Protein AF-A0A969EYB5-F1 (afdb_monomer)

Secondary structure (DSSP, 8-state):
--HHHHHHHHHHHHHHHHHHHHHHHHH-SSS---HHHHHHHHTT-S-HHHHHIIIIIIHHHHHHHHHHHHHHHHHHHHHHHHHT-TT--GGGGTTTTS--

Radius of gyration: 18.91 Å; Cα contacts (8 Å, |Δi|>4): 54; chains: 1; bounding box: 41×31×49 Å

Sequence (100 aa):
MPPRLRLLAIGVGVSVALLLTIVLSLSQGAVQLSLSDLWQALNHQGESMPQTIVWDLRIPRIVIGLLVGSALGMSGAMLQGMLRNSLADASILGISSGAG

Nearest PDB structures (foldseek):
  9g8o-assembly1_I  TM=3.057E-01  e=5.123E+00  Homo sapiens

Foldseek 3Di:
DPPVVVVVVVVVVVVVVLVVVLVVLLCDDPDHDDPVLSVQLVVVHDDPVSVCCNPVPRVVVSVVVVVVVVVQVVQLVV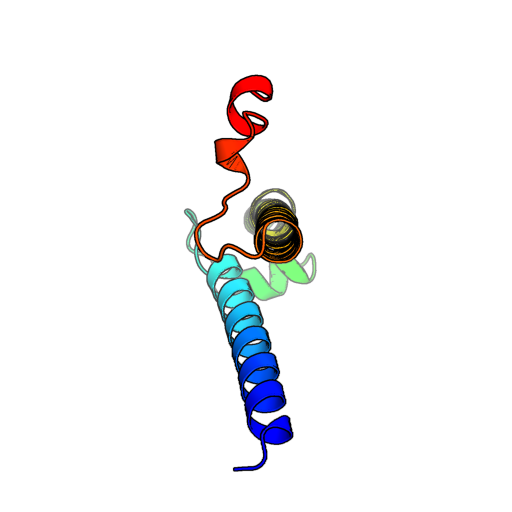QCVVVVHNPDHPVVVCPVVVVD

Solvent-accessible surface area (backbone atoms only — not comparable to full-atom values): 5797 Å² total; per-residue (Å²): 131,63,74,70,58,54,56,50,50,50,52,52,49,52,54,53,51,52,53,52,50,52,54,49,55,70,58,57,57,98,62,88,60,53,74,68,51,51,54,27,23,73,70,76,37,83,62,68,66,60,24,48,47,45,63,72,49,45,48,54,50,52,51,49,51,52,52,52,52,51,52,52,53,50,49,31,54,51,45,18,62,75,68,71,31,90,84,47,53,64,64,80,75,42,59,62,70,74,72,112

Mean predicted aligned error: 6.68 Å

pLDDT: mean 86.92, std 7.11, range [63.34, 96.88]

Structure (mmCIF, N/CA/C/O backbone):
data_AF-A0A969EYB5-F1
#
_entry.id   AF-A0A969EYB5-F1
#
loop_
_atom_site.group_PDB
_atom_site.id
_atom_site.type_symbol
_atom_site.label_atom_id
_atom_site.label_alt_id
_atom_site.label_comp_id
_atom_site.label_asym_id
_atom_site.label_entity_id
_atom_site.label_seq_id
_atom_site.pdbx_PDB_ins_code
_atom_site.Cartn_x
_atom_site.Cartn_y
_atom_site.Cartn_z
_atom_site.occupancy
_atom_site.B_iso_or_equiv
_atom_site.auth_seq_id
_atom_site.auth_comp_id
_atom_site.auth_asym_id
_atom_site.auth_atom_id
_atom_site.pdbx_PDB_model_num
ATOM 1 N N . MET A 1 1 ? -3.432 -16.898 -25.806 1.00 63.34 1 MET A N 1
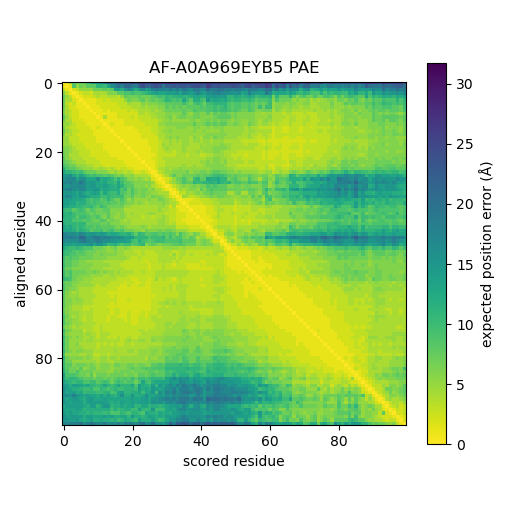ATOM 2 C CA . MET A 1 1 ? -4.224 -15.790 -25.221 1.00 63.34 1 MET A CA 1
ATOM 3 C C . MET A 1 1 ? -3.824 -14.491 -25.899 1.00 63.34 1 MET A C 1
ATOM 5 O O . MET A 1 1 ? -2.625 -14.247 -25.991 1.00 63.34 1 MET A O 1
ATOM 9 N N . PRO A 1 2 ? -4.775 -13.684 -26.396 1.00 79.88 2 PRO A N 1
ATOM 10 C CA . PRO A 1 2 ? -4.456 -12.409 -27.030 1.00 79.88 2 PRO A CA 1
ATOM 11 C C . PRO A 1 2 ? -3.737 -11.478 -26.030 1.00 79.88 2 PRO A C 1
ATOM 13 O O . PRO A 1 2 ? -4.085 -11.487 -24.846 1.00 79.88 2 PRO A O 1
ATOM 16 N N . PRO A 1 3 ? -2.756 -10.665 -26.467 1.00 80.69 3 PRO A N 1
ATOM 17 C CA . PRO A 1 3 ? -1.916 -9.841 -25.582 1.00 80.69 3 PRO A CA 1
ATOM 18 C C . PRO A 1 3 ? -2.725 -8.874 -24.699 1.00 80.69 3 PRO A C 1
ATOM 20 O O . PRO A 1 3 ? -2.342 -8.587 -23.569 1.00 80.69 3 PRO A O 1
ATOM 23 N N . ARG A 1 4 ? -3.902 -8.458 -25.175 1.00 87.31 4 ARG A N 1
ATOM 24 C CA . ARG A 1 4 ? -4.856 -7.594 -24.462 1.00 87.31 4 ARG A CA 1
ATOM 25 C C . ARG A 1 4 ? -5.420 -8.257 -23.199 1.00 87.31 4 ARG A C 1
ATOM 27 O O . ARG A 1 4 ? -5.568 -7.606 -22.174 1.00 87.31 4 ARG A O 1
ATOM 34 N N . LEU A 1 5 ? -5.675 -9.566 -23.256 1.00 87.69 5 LEU A N 1
ATOM 35 C CA . LEU A 1 5 ? -6.236 -10.326 -22.135 1.00 87.69 5 LEU A CA 1
ATOM 36 C C . LEU A 1 5 ? -5.210 -10.520 -21.011 1.00 87.69 5 LEU A C 1
ATOM 38 O O . LEU A 1 5 ? -5.576 -10.514 -19.842 1.00 87.69 5 LEU A O 1
ATOM 42 N N . ARG A 1 6 ? -3.920 -10.640 -21.356 1.00 90.19 6 ARG A N 1
ATOM 43 C CA . ARG A 1 6 ? -2.833 -10.744 -20.370 1.00 90.19 6 ARG A CA 1
ATOM 44 C C . ARG A 1 6 ? -2.670 -9.458 -19.564 1.00 90.19 6 ARG A C 1
ATOM 46 O O . ARG A 1 6 ? -2.579 -9.528 -18.346 1.00 90.19 6 ARG A O 1
ATOM 53 N N . LEU A 1 7 ? -2.679 -8.301 -20.227 1.00 90.62 7 LEU A N 1
ATOM 54 C CA . LEU A 1 7 ? -2.583 -7.003 -19.550 1.00 90.62 7 LEU A CA 1
ATOM 55 C C . LEU A 1 7 ? -3.773 -6.757 -18.617 1.00 90.62 7 LEU A C 1
ATOM 57 O O . LEU A 1 7 ? -3.576 -6.335 -17.481 1.00 90.62 7 LEU A O 1
ATOM 61 N N . LEU A 1 8 ? -4.990 -7.088 -19.062 1.00 92.75 8 LEU A N 1
ATOM 62 C CA . LEU A 1 8 ? -6.185 -6.995 -18.221 1.00 92.75 8 LEU A CA 1
ATOM 63 C C . LEU A 1 8 ? -6.104 -7.925 -17.006 1.00 92.75 8 LEU A C 1
ATOM 65 O O . LEU A 1 8 ? -6.381 -7.489 -15.895 1.00 92.75 8 LEU A O 1
ATOM 69 N N . ALA A 1 9 ? -5.677 -9.176 -17.193 1.00 94.50 9 ALA A N 1
ATOM 70 C CA . ALA A 1 9 ? -5.523 -10.124 -16.092 1.00 94.50 9 ALA A CA 1
ATOM 71 C C . ALA A 1 9 ? -4.493 -9.652 -15.052 1.00 94.50 9 ALA A C 1
ATOM 73 O O . ALA A 1 9 ? -4.744 -9.765 -13.856 1.00 94.50 9 ALA A O 1
ATOM 74 N N . ILE A 1 10 ? -3.365 -9.084 -15.496 1.00 94.81 10 ILE A N 1
ATOM 75 C CA . ILE A 1 10 ? -2.350 -8.517 -14.597 1.00 94.81 10 ILE A CA 1
ATOM 76 C C . ILE A 1 10 ? -2.920 -7.313 -13.843 1.00 94.81 10 ILE A C 1
ATOM 78 O O . ILE A 1 10 ? -2.797 -7.259 -12.624 1.00 94.81 10 ILE A O 1
ATOM 82 N N . GLY A 1 11 ? -3.580 -6.382 -14.540 1.00 93.69 11 GLY A N 1
ATOM 83 C CA . GLY A 1 11 ? -4.187 -5.207 -13.911 1.00 93.69 11 GLY A CA 1
ATOM 84 C C . GLY A 1 11 ? -5.205 -5.590 -12.838 1.00 93.69 11 GLY A C 1
ATOM 85 O O . GLY A 1 11 ? -5.095 -5.145 -11.699 1.00 93.69 11 GLY A O 1
ATOM 86 N N . VAL A 1 12 ? -6.132 -6.493 -13.169 1.00 96.06 12 VAL A N 1
ATOM 87 C CA . VAL A 1 12 ? -7.121 -7.018 -12.214 1.00 96.06 12 VAL A CA 1
ATOM 88 C C . VAL A 1 12 ? -6.435 -7.727 -11.047 1.00 96.06 12 VAL A C 1
ATOM 90 O O . VAL A 1 12 ? -6.788 -7.480 -9.897 1.00 96.06 12 VAL A O 1
ATOM 93 N N . GLY A 1 13 ? -5.433 -8.567 -11.316 1.00 96.88 13 GLY A N 1
ATOM 94 C CA . GLY A 1 13 ? -4.690 -9.280 -10.277 1.00 96.88 13 GLY A CA 1
ATOM 95 C C . GLY A 1 13 ? -4.002 -8.339 -9.288 1.00 96.88 13 GLY A C 1
ATOM 96 O O . GLY A 1 13 ? -4.126 -8.524 -8.079 1.00 96.88 13 GLY A O 1
ATOM 97 N N . VAL A 1 14 ? -3.336 -7.292 -9.785 1.00 94.81 14 VAL A N 1
ATOM 98 C CA . VAL A 1 14 ? -2.679 -6.281 -8.943 1.00 94.81 14 VAL A CA 1
ATOM 99 C C . VAL A 1 14 ? -3.705 -5.479 -8.141 1.00 94.81 14 VAL A C 1
ATOM 101 O O . VAL A 1 14 ? -3.499 -5.264 -6.949 1.00 94.81 14 VAL A O 1
ATOM 104 N N . SER A 1 15 ? -4.832 -5.083 -8.739 1.00 94.50 15 SER A N 1
ATOM 105 C CA . SER A 1 15 ? -5.902 -4.381 -8.016 1.00 94.50 15 SER A CA 1
ATOM 106 C C . SER A 1 15 ? -6.506 -5.230 -6.894 1.00 94.50 15 SER A C 1
ATOM 108 O O . SER A 1 15 ? -6.710 -4.728 -5.790 1.00 94.50 15 SER A O 1
ATOM 110 N N . VAL A 1 16 ? -6.754 -6.520 -7.143 1.00 96.62 16 VAL A N 1
ATOM 111 C CA . VAL A 1 16 ? -7.254 -7.452 -6.119 1.00 96.62 16 VAL A CA 1
ATOM 112 C C . VAL A 1 16 ? -6.228 -7.629 -5.001 1.00 96.62 16 VAL A C 1
ATOM 114 O O . VAL A 1 16 ? -6.589 -7.550 -3.828 1.00 96.62 16 VAL A O 1
ATOM 117 N N . ALA A 1 17 ? -4.950 -7.813 -5.343 1.00 95.25 17 ALA A N 1
ATOM 118 C CA . ALA A 1 17 ? -3.880 -7.920 -4.357 1.00 95.25 17 ALA A CA 1
ATOM 119 C C . ALA A 1 17 ? -3.787 -6.659 -3.482 1.00 95.25 17 ALA A C 1
ATOM 121 O O . ALA A 1 17 ? -3.724 -6.774 -2.262 1.00 95.25 17 ALA A O 1
ATOM 122 N N . LEU A 1 18 ? -3.870 -5.468 -4.083 1.00 94.25 18 LEU A N 1
ATOM 123 C CA . LEU A 1 18 ? -3.844 -4.192 -3.366 1.00 94.25 18 LEU A CA 1
ATOM 124 C C . LEU A 1 18 ? -5.005 -4.071 -2.366 1.00 94.25 18 LEU A C 1
ATOM 126 O O . LEU A 1 18 ? -4.786 -3.707 -1.211 1.00 94.25 18 LEU A O 1
ATOM 130 N N . LEU A 1 19 ? -6.227 -4.423 -2.779 1.00 93.94 19 LEU A N 1
ATOM 131 C CA . LEU A 1 19 ? -7.396 -4.420 -1.893 1.00 93.94 19 LEU A CA 1
ATOM 132 C C . LEU A 1 19 ? -7.227 -5.394 -0.721 1.00 93.94 19 LEU A C 1
ATOM 134 O O . LEU A 1 19 ? -7.496 -5.027 0.423 1.00 93.94 19 LEU A O 1
ATOM 138 N N . LEU A 1 20 ? -6.731 -6.607 -0.981 1.00 93.88 20 LEU A N 1
ATOM 139 C CA . LEU A 1 20 ? -6.445 -7.583 0.073 1.00 93.88 20 LEU A CA 1
ATOM 140 C C . LEU A 1 20 ? -5.394 -7.057 1.056 1.00 93.88 20 LEU A C 1
ATOM 142 O O . LEU A 1 20 ? -5.578 -7.181 2.264 1.00 93.88 20 LEU A O 1
ATOM 146 N N . THR A 1 21 ? -4.324 -6.426 0.569 1.00 92.19 21 THR A N 1
ATOM 147 C CA . THR A 1 21 ? -3.297 -5.827 1.430 1.00 92.19 21 THR A CA 1
ATOM 148 C C . THR A 1 21 ? -3.862 -4.708 2.303 1.00 92.19 21 THR A C 1
ATOM 150 O O . THR A 1 21 ? -3.512 -4.642 3.478 1.00 92.19 21 THR A O 1
ATOM 153 N N . ILE A 1 22 ? -4.764 -3.866 1.787 1.00 90.38 22 ILE A N 1
ATOM 154 C CA . ILE A 1 22 ? -5.428 -2.817 2.581 1.00 90.38 22 ILE A CA 1
ATOM 155 C C . ILE A 1 22 ? -6.259 -3.437 3.711 1.00 90.38 22 ILE A C 1
ATOM 157 O O . ILE A 1 22 ? -6.134 -3.021 4.862 1.00 90.38 22 ILE A O 1
ATOM 161 N N . VAL A 1 23 ? -7.062 -4.463 3.411 1.00 88.69 23 VAL A N 1
ATOM 162 C CA . VAL A 1 23 ? -7.876 -5.165 4.422 1.00 88.69 23 VAL A CA 1
ATOM 163 C C . VAL A 1 23 ? -6.988 -5.836 5.472 1.00 88.69 23 VAL A C 1
ATOM 165 O O . VAL A 1 23 ? -7.226 -5.695 6.673 1.00 88.69 23 VAL A O 1
ATOM 168 N N . LEU A 1 24 ? -5.922 -6.514 5.042 1.00 88.31 24 LEU A N 1
ATOM 169 C CA . LEU A 1 24 ? -4.962 -7.135 5.952 1.00 88.31 24 LEU A CA 1
ATOM 170 C C . LEU A 1 24 ? -4.265 -6.089 6.825 1.00 88.31 24 LEU A C 1
ATOM 172 O O . LEU A 1 24 ? -4.179 -6.286 8.033 1.00 88.31 24 LEU A O 1
ATOM 176 N N . SER A 1 25 ? -3.846 -4.960 6.255 1.00 86.69 25 SER A N 1
ATOM 177 C CA . SER A 1 25 ? -3.217 -3.863 6.996 1.00 86.69 25 SER A CA 1
ATOM 178 C C . SER A 1 25 ? -4.173 -3.183 7.978 1.00 86.69 25 SER A C 1
ATOM 180 O O . SER A 1 25 ? -3.719 -2.661 8.993 1.00 86.69 25 SER A O 1
ATOM 182 N N . LEU A 1 26 ? -5.479 -3.174 7.697 1.00 84.12 26 LEU A N 1
ATOM 183 C CA . LEU A 1 26 ? -6.493 -2.724 8.649 1.00 84.12 26 LEU A CA 1
ATOM 184 C C . LEU A 1 26 ? -6.647 -3.714 9.800 1.00 84.12 26 LEU A C 1
ATOM 186 O O . LEU A 1 26 ? -6.759 -3.270 10.937 1.00 84.12 26 LEU A O 1
ATOM 190 N N . SER A 1 27 ? -6.617 -5.024 9.536 1.00 79.25 27 SER A N 1
ATOM 191 C CA . SER A 1 27 ? -6.747 -6.064 10.570 1.00 79.25 27 SER A CA 1
ATOM 192 C C . SER A 1 27 ? -5.497 -6.229 11.444 1.00 79.25 27 SER A C 1
ATOM 194 O O . SER A 1 27 ? -5.608 -6.377 12.661 1.00 79.25 27 SER A O 1
ATOM 196 N N . GLN A 1 28 ? -4.304 -6.153 10.852 1.00 78.62 28 GLN A N 1
ATOM 197 C CA . GLN A 1 28 ? -3.040 -6.379 11.544 1.00 78.62 28 GLN A CA 1
ATOM 198 C C . GLN A 1 28 ? -2.551 -5.088 12.200 1.00 78.62 28 GLN A C 1
ATOM 200 O O . GLN A 1 28 ? -2.325 -4.074 11.544 1.00 78.62 28 GLN A O 1
ATOM 205 N N . GLY A 1 29 ? -2.345 -5.128 13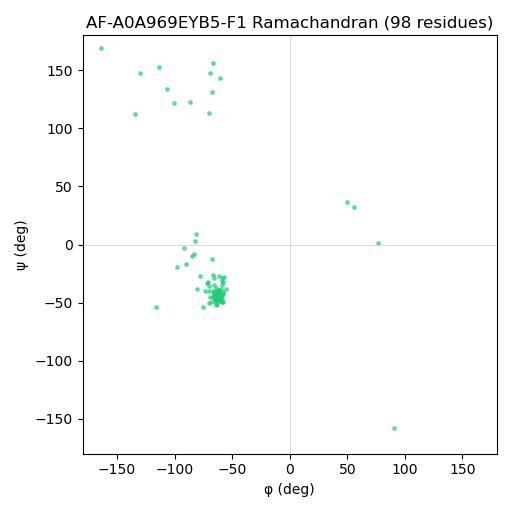.512 1.00 74.06 29 GLY A N 1
ATOM 206 C CA . GLY A 1 29 ? -1.773 -4.020 14.264 1.00 74.06 29 GLY A CA 1
ATOM 207 C C . GLY A 1 29 ? -1.292 -4.468 15.637 1.00 74.06 29 GLY A C 1
ATOM 208 O O . GLY A 1 29 ? -1.586 -5.578 16.070 1.00 74.06 29 GLY A O 1
ATOM 209 N N . ALA A 1 30 ? -0.556 -3.590 16.323 1.00 71.81 30 ALA A N 1
ATOM 210 C CA . ALA A 1 30 ? -0.014 -3.869 17.657 1.00 71.81 30 ALA A CA 1
ATOM 211 C C . ALA A 1 30 ? -1.110 -4.188 18.693 1.00 71.81 30 ALA A C 1
ATOM 213 O O . ALA A 1 30 ? -0.884 -4.957 19.621 1.00 71.81 30 ALA A O 1
ATOM 214 N N . VAL A 1 31 ? -2.305 -3.624 18.500 1.00 76.31 31 VAL A N 1
ATOM 215 C CA . VAL A 1 31 ? -3.509 -3.948 19.269 1.00 76.31 31 VAL A CA 1
ATOM 216 C C . VAL A 1 31 ? -4.370 -4.894 18.437 1.00 76.31 31 VAL A C 1
ATOM 218 O O . VAL A 1 31 ? -4.7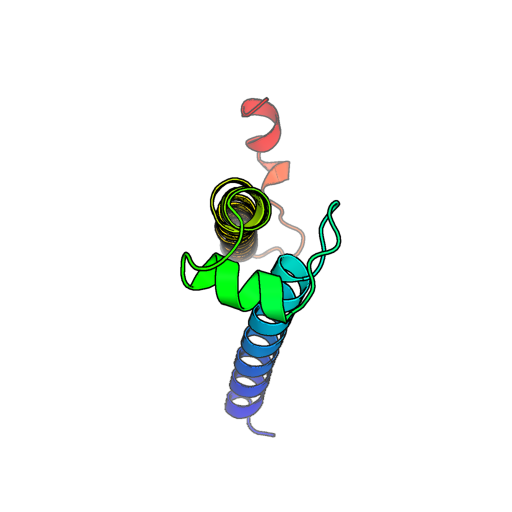64 -4.551 17.317 1.00 76.31 31 VAL A O 1
ATOM 221 N N . GLN A 1 32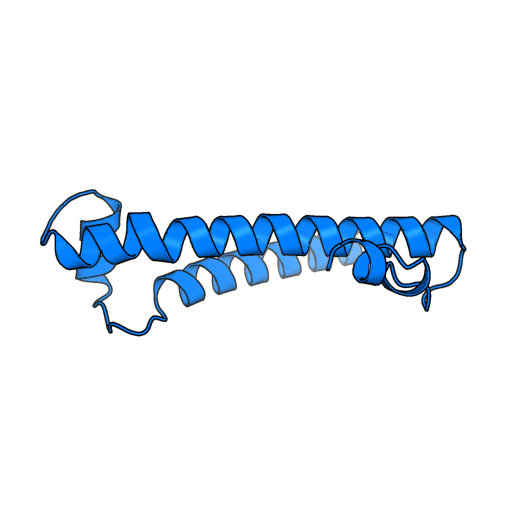 ? -4.661 -6.077 18.977 1.00 75.56 32 GLN A N 1
ATOM 222 C CA . GLN A 1 32 ? -5.614 -7.002 18.369 1.00 75.56 32 GLN A CA 1
ATOM 223 C C . GLN A 1 32 ? -7.017 -6.406 18.512 1.00 75.56 32 GLN A C 1
ATOM 225 O O . GLN A 1 32 ? -7.510 -6.244 19.623 1.00 75.56 32 GLN A O 1
ATOM 230 N N . LEU A 1 33 ? -7.630 -6.041 17.388 1.00 78.81 33 LEU A N 1
ATOM 231 C CA . LEU A 1 33 ? -9.016 -5.583 17.331 1.00 78.81 33 LEU A CA 1
ATOM 232 C C . LEU A 1 33 ? -9.849 -6.699 16.708 1.00 78.81 33 LEU A C 1
ATOM 234 O O . LEU A 1 33 ? -9.449 -7.266 15.687 1.00 78.81 33 LEU A O 1
ATOM 238 N N . SER A 1 34 ? -10.995 -7.020 17.308 1.00 82.81 34 SER A N 1
ATOM 239 C CA . SER A 1 34 ? -11.933 -7.953 16.686 1.00 82.81 34 SER A CA 1
ATOM 240 C C . SER A 1 34 ? -12.525 -7.333 15.410 1.00 82.81 34 SER A C 1
ATOM 242 O O . SER A 1 34 ? -12.575 -6.108 15.270 1.00 82.81 34 SER A O 1
ATOM 244 N N . LEU A 1 35 ? -12.999 -8.153 14.461 1.00 80.75 35 LEU A N 1
ATOM 245 C CA . LEU A 1 35 ? -13.640 -7.633 13.240 1.00 80.75 35 LEU A CA 1
ATOM 246 C C . LEU A 1 35 ? 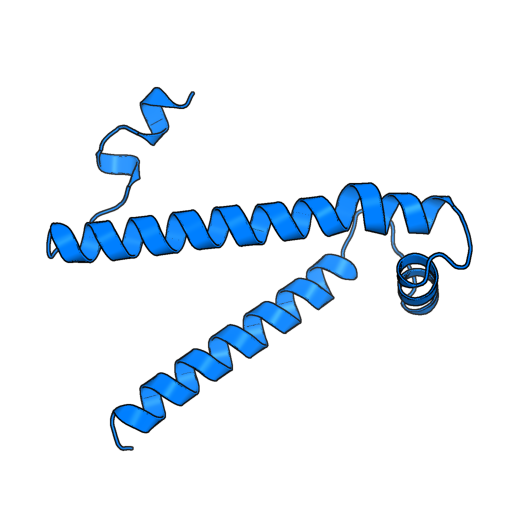-14.860 -6.750 13.562 1.00 80.75 35 LEU A C 1
ATOM 248 O O . LEU A 1 35 ? -15.120 -5.784 12.845 1.00 80.75 35 LEU A O 1
ATOM 252 N N . SER A 1 36 ? -15.580 -7.054 14.646 1.00 82.06 36 SER A N 1
ATOM 253 C CA . SER A 1 36 ? -16.695 -6.242 15.137 1.00 82.06 36 SER A CA 1
ATOM 254 C C . SER A 1 36 ? -16.248 -4.872 15.639 1.00 82.06 36 SER A C 1
ATOM 256 O O . SER A 1 36 ? -16.925 -3.887 15.350 1.00 82.06 36 SER A O 1
ATOM 258 N N . ASP A 1 37 ? -15.118 -4.783 16.345 1.00 83.12 37 ASP A N 1
ATOM 259 C CA . ASP A 1 37 ? -14.594 -3.499 16.835 1.00 83.12 37 ASP A CA 1
ATOM 260 C C . ASP A 1 37 ? -14.085 -2.645 15.679 1.00 83.12 37 ASP A C 1
ATOM 262 O O . ASP A 1 37 ? -14.272 -1.435 15.668 1.00 83.12 37 ASP A O 1
ATOM 266 N N . LEU A 1 38 ? -13.490 -3.279 14.666 1.00 83.38 38 LEU A N 1
ATOM 267 C CA . LEU A 1 38 ? -13.016 -2.615 13.453 1.00 83.38 38 LEU A CA 1
ATOM 268 C C . LEU A 1 38 ? -14.172 -2.000 12.654 1.00 83.38 38 LEU A C 1
ATOM 270 O O . LEU A 1 38 ? -14.082 -0.852 12.222 1.00 83.38 38 LEU A O 1
ATOM 274 N N . TRP A 1 39 ? -15.270 -2.745 12.485 1.00 84.75 39 TRP A N 1
ATOM 275 C CA . TRP A 1 39 ? -16.465 -2.256 11.793 1.00 84.75 39 TRP A CA 1
ATOM 276 C C . TRP A 1 39 ? -17.159 -1.125 12.557 1.00 84.75 39 TRP A C 1
ATOM 278 O O . TRP A 1 39 ? -17.596 -0.141 11.959 1.00 84.75 39 TRP A O 1
ATOM 288 N N . GLN A 1 40 ? -17.233 -1.242 13.884 1.00 86.38 40 GLN A N 1
ATOM 289 C CA . GLN A 1 40 ? -17.766 -0.193 14.750 1.00 86.38 40 GLN A CA 1
ATOM 290 C C . GLN A 1 40 ? -16.885 1.064 14.699 1.00 86.38 40 GLN A C 1
ATOM 292 O O . GLN A 1 40 ? -17.390 2.140 14.382 1.00 86.38 40 GLN A O 1
ATOM 297 N N . ALA A 1 41 ? -15.567 0.921 14.868 1.00 86.50 41 ALA A N 1
ATOM 298 C CA . ALA A 1 41 ? -14.599 2.014 14.806 1.00 86.50 41 ALA A CA 1
ATOM 299 C C . ALA A 1 41 ? -14.639 2.766 13.464 1.00 86.50 41 ALA A C 1
ATOM 301 O O . ALA A 1 41 ? -14.591 3.997 13.440 1.00 86.50 41 ALA A O 1
ATOM 302 N N . LEU A 1 42 ? -14.782 2.051 12.341 1.00 86.06 42 LEU A N 1
ATOM 303 C CA . LEU A 1 42 ? -14.959 2.664 11.018 1.00 86.06 42 LEU A CA 1
ATOM 304 C C . LEU A 1 42 ? -16.253 3.487 10.933 1.00 86.06 42 LEU A C 1
ATOM 306 O O . LEU A 1 42 ? -16.250 4.594 10.398 1.00 86.06 42 LEU A O 1
ATOM 310 N N . ASN A 1 43 ? -17.341 2.992 11.521 1.00 88.94 43 ASN A N 1
ATOM 311 C CA . ASN A 1 43 ? -18.622 3.697 11.582 1.00 88.94 43 ASN A CA 1
ATOM 312 C C . ASN A 1 43 ? -18.706 4.747 12.706 1.00 88.94 43 ASN A C 1
ATOM 314 O O . ASN A 1 43 ? -19.792 5.276 12.935 1.00 88.94 43 ASN A O 1
ATOM 318 N N . HIS A 1 44 ? -17.594 5.065 13.388 1.00 83.44 44 HIS A N 1
ATOM 319 C CA . HIS A 1 44 ? -17.552 5.969 14.550 1.00 83.44 44 HIS A CA 1
ATOM 320 C C . HIS A 1 44 ? -18.501 5.539 15.684 1.00 83.44 44 HIS A C 1
ATOM 322 O O . HIS A 1 44 ? -19.084 6.360 16.390 1.00 83.44 44 HIS A O 1
ATOM 328 N N . GLN A 1 45 ? -18.688 4.231 15.823 1.00 78.12 45 GLN A N 1
ATOM 329 C CA . GLN A 1 45 ? -19.497 3.588 16.849 1.00 78.12 45 GLN A CA 1
ATOM 330 C C . GLN A 1 45 ? -18.568 2.774 17.764 1.00 78.12 45 GLN A C 1
ATOM 332 O O . GLN A 1 45 ? -17.508 2.324 17.331 1.00 78.12 45 GLN A O 1
ATOM 337 N N . GLY A 1 46 ? -18.954 2.566 19.023 1.00 73.75 46 GLY A N 1
ATOM 338 C CA . GLY A 1 46 ? -18.178 1.765 19.981 1.00 73.75 46 GLY A CA 1
ATOM 339 C C . GLY A 1 46 ? -17.168 2.566 20.814 1.00 73.75 46 GLY A C 1
ATOM 340 O O . GLY A 1 46 ? -17.335 3.765 21.032 1.00 73.75 46 GLY A O 1
ATOM 341 N N . GLU A 1 47 ? -16.154 1.880 21.351 1.00 76.38 47 GLU A N 1
ATOM 342 C CA . GLU A 1 47 ? -15.162 2.484 22.250 1.00 76.38 47 GLU A CA 1
ATOM 343 C C . GLU A 1 47 ? -14.224 3.479 21.544 1.00 76.38 47 GLU A C 1
ATOM 345 O O . GLU A 1 47 ? -13.822 3.296 20.393 1.00 76.38 47 GLU A O 1
ATOM 350 N N . SER A 1 48 ? -13.798 4.509 22.283 1.00 81.75 48 SER A N 1
ATOM 351 C CA . SER A 1 48 ? -12.935 5.582 21.772 1.00 81.75 48 SER A CA 1
ATOM 352 C C . SER A 1 48 ? -11.530 5.104 21.391 1.00 81.75 48 SER A C 1
ATOM 354 O O . SER A 1 48 ? -10.956 5.588 20.417 1.00 81.75 48 SER A O 1
ATOM 356 N N . MET A 1 49 ? -10.970 4.129 22.113 1.00 86.12 49 MET A N 1
ATOM 357 C CA . MET A 1 49 ? -9.598 3.667 21.885 1.00 86.12 49 MET A CA 1
ATOM 358 C C . MET A 1 49 ? -9.425 2.926 20.539 1.00 86.12 49 MET A C 1
ATOM 360 O O . MET A 1 49 ? -8.535 3.312 19.774 1.00 86.12 49 MET A O 1
ATOM 364 N N . PRO A 1 50 ? -10.262 1.930 20.170 1.00 85.06 50 PRO A N 1
ATOM 365 C CA . PRO A 1 50 ? -10.255 1.343 18.827 1.00 85.06 50 PRO A CA 1
ATOM 366 C C . PRO A 1 50 ? -10.447 2.371 17.708 1.00 85.06 50 PRO A C 1
ATOM 368 O O . PRO A 1 50 ? -9.782 2.280 16.675 1.00 85.06 50 PRO A O 1
ATOM 371 N N . GLN A 1 51 ? -11.311 3.367 17.922 1.00 87.12 51 GLN A N 1
ATOM 372 C CA . GLN A 1 51 ? -11.590 4.414 16.943 1.00 87.12 51 GLN A CA 1
ATOM 373 C C . GLN A 1 51 ? -10.353 5.270 16.652 1.00 87.12 51 GLN A C 1
ATOM 375 O O . GLN A 1 51 ? -9.962 5.379 15.490 1.00 87.12 51 GLN A O 1
ATOM 380 N N . THR A 1 52 ? -9.697 5.804 17.685 1.00 88.25 52 THR A N 1
ATOM 381 C CA . THR A 1 52 ? -8.443 6.566 17.553 1.00 88.25 52 THR A CA 1
ATOM 382 C C . THR A 1 52 ? -7.359 5.732 16.873 1.00 88.25 52 THR A C 1
ATOM 384 O O . THR A 1 52 ? -6.673 6.203 15.971 1.00 88.25 52 THR A O 1
ATOM 387 N N . ILE A 1 53 ? -7.222 4.450 17.229 1.00 88.25 53 ILE A N 1
ATOM 388 C CA . ILE A 1 53 ? -6.228 3.576 16.591 1.00 88.25 53 ILE A CA 1
ATOM 389 C C . I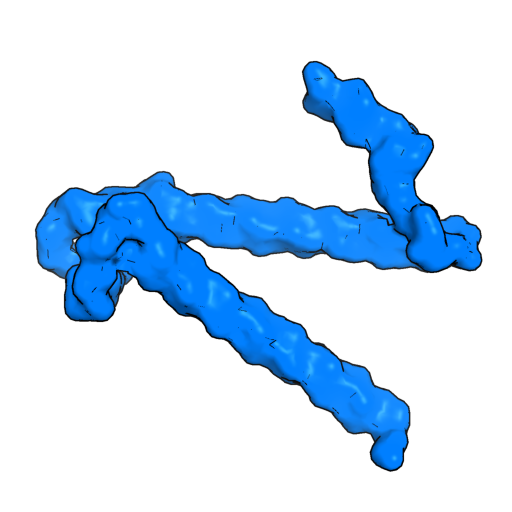LE A 1 53 ? -6.505 3.425 15.089 1.00 88.25 53 ILE A C 1
ATOM 391 O O . ILE A 1 53 ? -5.576 3.474 14.280 1.00 88.25 53 ILE A O 1
ATOM 395 N N . VAL A 1 54 ? -7.760 3.215 14.691 1.00 89.62 54 VAL A N 1
ATOM 396 C CA . VAL A 1 54 ? -8.110 3.032 13.278 1.00 89.62 54 VAL A CA 1
ATOM 397 C C . VAL A 1 54 ? -7.955 4.343 12.500 1.00 89.62 54 VAL A C 1
ATOM 399 O O . VAL A 1 54 ? -7.271 4.347 11.475 1.00 89.62 54 VAL A O 1
ATOM 402 N N . TRP A 1 55 ? -8.528 5.443 12.990 1.00 90.50 55 TRP A N 1
ATOM 403 C CA . TRP A 1 55 ? -8.600 6.718 12.269 1.00 90.50 55 TRP A CA 1
ATOM 404 C C . TRP A 1 55 ? -7.327 7.555 12.330 1.00 90.50 55 TRP A C 1
ATOM 406 O O . TRP A 1 55 ? -6.950 8.129 11.312 1.00 90.50 55 TRP A O 1
ATOM 416 N N . ASP A 1 56 ? -6.636 7.580 13.469 1.00 90.38 56 ASP A N 1
ATOM 417 C CA . ASP A 1 56 ? -5.485 8.468 13.665 1.00 90.38 56 ASP A CA 1
ATOM 418 C C . ASP A 1 56 ? -4.144 7.759 13.435 1.00 90.38 56 ASP A C 1
ATOM 420 O O . ASP A 1 56 ? -3.134 8.412 13.176 1.00 90.38 56 ASP A O 1
ATOM 424 N N . LEU A 1 57 ? -4.109 6.419 13.483 1.00 90.12 57 LEU A N 1
ATOM 425 C CA . LEU A 1 57 ? -2.871 5.648 13.298 1.00 90.12 57 LEU A CA 1
ATOM 426 C C . LEU A 1 57 ? -2.893 4.755 12.052 1.00 90.12 57 LEU A C 1
ATOM 428 O O . LEU A 1 57 ? -1.972 4.826 11.235 1.00 90.12 57 LEU A O 1
ATOM 432 N N . ARG A 1 58 ? -3.910 3.894 11.883 1.00 90.69 58 ARG A N 1
ATOM 433 C CA . ARG A 1 58 ? -3.918 2.892 10.794 1.00 90.69 58 ARG A CA 1
ATOM 434 C C . ARG A 1 58 ? -4.230 3.513 9.437 1.00 90.69 58 ARG A C 1
ATOM 436 O O . ARG A 1 58 ? -3.447 3.331 8.507 1.00 90.69 58 ARG A O 1
ATOM 443 N N . ILE A 1 59 ? -5.334 4.251 9.318 1.00 91.00 59 ILE A N 1
ATOM 444 C CA . ILE A 1 59 ? -5.749 4.868 8.049 1.00 91.00 59 ILE A CA 1
ATOM 445 C C . ILE A 1 59 ? -4.667 5.816 7.500 1.00 91.00 59 ILE A C 1
ATOM 447 O O . ILE A 1 59 ? -4.272 5.626 6.347 1.00 91.00 59 ILE A O 1
ATOM 451 N N . PRO A 1 60 ? -4.099 6.757 8.282 1.00 93.69 60 PRO A N 1
ATOM 452 C CA . PRO A 1 60 ? -3.082 7.675 7.773 1.00 93.69 60 PRO A CA 1
ATOM 453 C C . PRO A 1 60 ? -1.835 6.933 7.288 1.00 93.69 60 PRO A C 1
ATOM 455 O O . PRO A 1 60 ? -1.288 7.249 6.232 1.00 93.69 60 PRO A O 1
ATOM 458 N N . ARG A 1 61 ? -1.422 5.878 8.003 1.00 93.25 61 ARG A N 1
ATOM 459 C CA . ARG A 1 61 ? -0.287 5.035 7.611 1.00 93.25 61 ARG A CA 1
ATOM 460 C C . ARG A 1 61 ? -0.538 4.287 6.301 1.00 93.25 61 ARG A C 1
ATOM 462 O O . ARG A 1 61 ? 0.364 4.226 5.469 1.00 93.25 61 ARG A O 1
ATOM 469 N N . ILE A 1 62 ? -1.737 3.732 6.107 1.00 93.75 62 ILE A N 1
ATOM 470 C CA . ILE A 1 62 ? -2.116 3.052 4.857 1.00 93.75 62 ILE A CA 1
ATOM 471 C C . ILE A 1 62 ? -2.097 4.046 3.693 1.00 93.75 62 ILE A C 1
ATOM 473 O O . ILE A 1 62 ? -1.535 3.744 2.641 1.00 93.75 62 ILE A O 1
ATOM 477 N N . VAL A 1 63 ? -2.648 5.247 3.891 1.00 95.19 63 VAL A N 1
ATOM 478 C CA . VAL A 1 63 ? -2.659 6.309 2.876 1.00 95.19 63 VAL A CA 1
ATOM 479 C C . VAL A 1 63 ? -1.237 6.712 2.490 1.00 95.19 63 VAL A C 1
ATOM 481 O O . VAL A 1 63 ? -0.914 6.728 1.305 1.00 95.19 63 VAL A O 1
ATOM 484 N N . ILE A 1 64 ? -0.361 6.970 3.465 1.00 96.12 64 ILE A N 1
ATOM 485 C CA . ILE A 1 64 ? 1.045 7.299 3.193 1.00 96.12 64 ILE A CA 1
ATOM 486 C C . ILE A 1 64 ? 1.735 6.147 2.456 1.00 96.12 64 ILE A C 1
ATOM 488 O O . ILE A 1 64 ? 2.429 6.388 1.474 1.00 96.12 64 ILE A O 1
ATOM 492 N N . GLY A 1 65 ? 1.513 4.897 2.873 1.00 94.44 65 GLY A N 1
ATOM 493 C CA . GLY A 1 65 ? 2.075 3.722 2.202 1.00 94.44 65 GLY A CA 1
ATOM 494 C C . GLY A 1 65 ? 1.659 3.618 0.732 1.00 94.44 65 GLY A C 1
ATOM 495 O O . GLY A 1 65 ? 2.504 3.371 -0.128 1.00 94.44 65 GLY A O 1
ATOM 496 N N . LEU A 1 66 ? 0.382 3.868 0.429 1.00 94.94 66 LEU A N 1
ATOM 497 C CA . LEU A 1 66 ? -0.133 3.897 -0.943 1.00 94.94 66 LEU A CA 1
ATOM 498 C C . LEU A 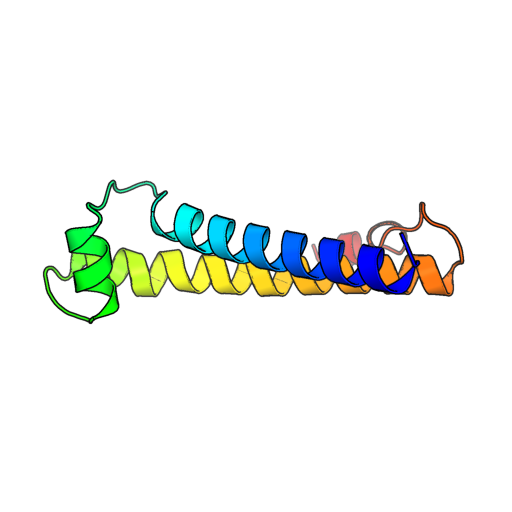1 66 ? 0.489 5.032 -1.761 1.00 94.94 66 LEU A C 1
ATOM 500 O O . LEU A 1 66 ? 0.954 4.802 -2.877 1.00 94.94 66 LEU A O 1
ATOM 504 N N . LEU A 1 67 ? 0.532 6.246 -1.205 1.00 96.00 67 LEU A N 1
ATOM 505 C CA . LEU A 1 67 ? 1.086 7.414 -1.888 1.00 96.00 67 LEU A CA 1
ATOM 506 C C . LEU A 1 67 ? 2.578 7.234 -2.176 1.00 96.00 67 LEU A C 1
ATOM 508 O O . LEU A 1 67 ? 2.991 7.352 -3.328 1.00 96.00 67 LEU A O 1
ATOM 512 N N . VAL A 1 68 ? 3.370 6.871 -1.168 1.00 94.81 68 VAL A N 1
ATOM 513 C CA . VAL A 1 68 ? 4.814 6.646 -1.312 1.00 94.81 68 VAL A CA 1
ATOM 514 C C . VAL A 1 68 ? 5.089 5.488 -2.271 1.00 94.81 68 VAL A C 1
ATOM 516 O O . VAL A 1 68 ? 5.886 5.642 -3.194 1.00 94.81 68 VAL A O 1
ATOM 519 N N . GLY A 1 69 ? 4.396 4.355 -2.121 1.00 93.06 69 GLY A N 1
ATOM 520 C CA . GLY A 1 69 ? 4.554 3.208 -3.017 1.00 93.06 69 GLY A CA 1
ATOM 521 C C . GLY A 1 69 ? 4.228 3.547 -4.474 1.00 93.06 69 GLY A C 1
ATOM 522 O O . GLY A 1 69 ? 4.979 3.178 -5.377 1.00 93.06 69 GLY A O 1
ATOM 523 N N . SER A 1 70 ? 3.153 4.308 -4.710 1.00 93.62 70 SER A N 1
ATOM 524 C CA . SER A 1 70 ? 2.786 4.765 -6.055 1.00 93.62 70 SER A CA 1
ATOM 525 C C . SER A 1 70 ? 3.818 5.729 -6.645 1.00 93.62 70 SER A C 1
ATOM 527 O O . SER A 1 70 ? 4.206 5.570 -7.802 1.00 93.62 70 SER A O 1
ATOM 529 N N . ALA A 1 71 ? 4.320 6.680 -5.852 1.00 91.94 71 ALA A N 1
ATOM 530 C CA . ALA A 1 71 ? 5.326 7.643 -6.284 1.00 91.94 71 ALA A CA 1
ATOM 531 C C . ALA A 1 71 ? 6.646 6.954 -6.657 1.00 91.94 71 ALA A C 1
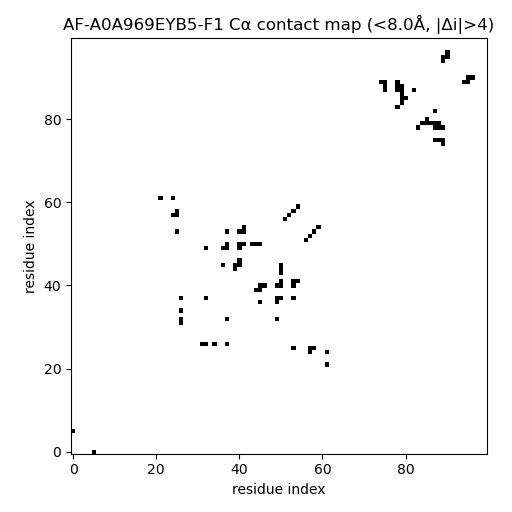ATOM 533 O O . ALA A 1 71 ? 7.207 7.236 -7.716 1.00 91.94 71 ALA A O 1
ATOM 534 N N . LEU A 1 72 ? 7.105 6.003 -5.836 1.00 90.56 72 LEU A N 1
ATOM 535 C CA . LEU A 1 72 ? 8.309 5.213 -6.105 1.00 90.56 72 LEU A CA 1
ATOM 536 C C . LEU A 1 72 ? 8.142 4.330 -7.349 1.00 90.56 72 LEU A C 1
ATOM 538 O O . LEU A 1 72 ? 9.014 4.326 -8.217 1.00 90.56 72 LEU A O 1
ATOM 542 N N . GLY A 1 73 ? 7.005 3.639 -7.483 1.00 90.88 73 GLY A N 1
ATOM 543 C CA . GLY A 1 73 ? 6.716 2.809 -8.654 1.00 90.88 73 GLY A CA 1
ATOM 544 C C . GLY A 1 73 ? 6.663 3.613 -9.958 1.00 90.88 73 GLY A C 1
ATOM 545 O O . GLY A 1 73 ? 7.251 3.206 -10.960 1.00 90.88 73 GLY A O 1
ATOM 546 N N . MET A 1 74 ? 6.011 4.783 -9.943 1.00 92.19 74 MET A N 1
ATOM 547 C CA . MET A 1 74 ? 5.957 5.683 -11.100 1.00 92.19 74 MET A CA 1
ATOM 548 C C . MET A 1 74 ? 7.332 6.256 -11.445 1.00 92.19 74 MET A C 1
ATOM 550 O O . MET A 1 74 ? 7.715 6.236 -12.612 1.00 92.19 74 MET A O 1
ATOM 554 N N . SER A 1 75 ? 8.084 6.729 -10.446 1.00 90.19 75 SER A N 1
ATOM 555 C CA . SER A 1 75 ? 9.435 7.265 -10.644 1.00 90.19 75 SER A CA 1
ATOM 556 C C . SER A 1 75 ? 10.363 6.221 -11.274 1.00 90.19 75 SER A C 1
ATOM 558 O O . SER A 1 75 ? 11.002 6.500 -12.290 1.00 90.19 75 SER A O 1
ATOM 560 N N . GLY A 1 76 ? 10.358 4.987 -10.756 1.00 89.69 76 GLY A N 1
ATOM 561 C CA . GLY A 1 76 ? 11.131 3.877 -11.316 1.00 89.69 76 GLY A CA 1
ATOM 562 C C . GLY A 1 76 ? 10.746 3.561 -12.762 1.00 89.69 76 GLY A C 1
ATOM 563 O O . GLY A 1 76 ? 11.613 3.510 -13.632 1.00 89.69 76 GLY A O 1
ATOM 564 N N . ALA A 1 77 ? 9.449 3.431 -13.057 1.00 91.19 77 ALA A N 1
ATOM 565 C CA . ALA A 1 77 ? 8.974 3.161 -14.415 1.00 91.19 77 ALA A CA 1
ATOM 566 C C . ALA A 1 77 ? 9.336 4.284 -15.406 1.00 91.19 77 ALA A C 1
ATOM 568 O O . ALA A 1 77 ? 9.745 4.009 -16.537 1.00 91.19 77 ALA A O 1
ATOM 569 N N . MET A 1 78 ? 9.225 5.549 -14.984 1.00 91.44 78 MET A N 1
ATOM 570 C CA . MET A 1 78 ? 9.617 6.706 -15.794 1.00 91.44 78 MET A CA 1
ATOM 571 C C . MET A 1 78 ? 11.116 6.697 -16.095 1.00 91.44 78 MET A C 1
ATOM 573 O O . MET A 1 78 ? 11.500 6.838 -17.255 1.00 91.44 78 MET A O 1
ATOM 577 N N . LEU A 1 79 ? 11.962 6.480 -15.086 1.00 91.06 79 LEU A N 1
ATOM 578 C CA . LEU A 1 79 ? 13.415 6.441 -15.260 1.00 91.06 79 LEU A CA 1
ATOM 579 C C . LEU A 1 79 ? 13.858 5.278 -16.145 1.00 91.06 79 LEU A C 1
ATOM 581 O O . LEU A 1 79 ? 14.661 5.478 -17.058 1.00 91.06 79 LEU A O 1
ATOM 585 N N . GLN A 1 80 ? 13.294 4.089 -15.933 1.00 93.25 80 GLN A N 1
ATOM 586 C CA . GLN A 1 80 ? 13.553 2.927 -16.782 1.00 93.25 80 GLN A CA 1
ATOM 587 C C . GLN A 1 80 ? 13.155 3.199 -18.240 1.00 93.25 80 GLN A C 1
ATOM 589 O O . GLN A 1 80 ? 13.880 2.806 -19.156 1.00 93.25 80 GLN A O 1
ATOM 594 N N . GLY A 1 81 ? 12.052 3.923 -18.469 1.00 92.50 81 GLY A N 1
ATOM 595 C CA . GLY A 1 81 ? 11.610 4.346 -19.799 1.00 92.50 81 GLY A CA 1
ATOM 596 C C . GLY A 1 81 ? 12.512 5.405 -20.444 1.00 92.50 81 GLY A C 1
ATOM 597 O O . GLY A 1 81 ? 12.875 5.269 -21.613 1.00 92.50 81 GLY A O 1
ATOM 598 N N . MET A 1 82 ? 12.913 6.432 -19.690 1.00 92.69 82 MET A N 1
ATOM 599 C CA . MET A 1 82 ? 13.782 7.519 -20.161 1.00 92.69 82 MET A CA 1
ATOM 600 C C . MET A 1 82 ? 15.182 7.022 -20.517 1.00 92.69 82 MET A C 1
ATOM 602 O O . MET A 1 82 ? 15.705 7.340 -21.583 1.00 92.69 82 MET A O 1
ATOM 606 N N . LEU A 1 83 ? 15.775 6.217 -19.634 1.00 91.56 83 LEU A N 1
ATOM 607 C CA . LEU A 1 83 ? 17.123 5.676 -19.804 1.00 91.56 83 LEU A CA 1
ATOM 608 C C . LEU A 1 83 ? 17.144 4.419 -20.677 1.00 91.56 83 LEU A C 1
ATOM 610 O O . LEU A 1 83 ? 18.222 3.941 -21.025 1.00 91.56 83 LEU A O 1
ATOM 614 N N . ARG A 1 84 ? 15.966 3.875 -21.023 1.00 91.69 84 ARG A N 1
ATOM 615 C CA . ARG A 1 84 ? 15.805 2.605 -21.748 1.00 91.69 84 ARG A CA 1
ATOM 616 C C . ARG A 1 84 ? 16.631 1.479 -21.113 1.00 91.69 84 ARG A C 1
ATOM 618 O O . ARG A 1 84 ? 17.187 0.633 -21.808 1.00 91.69 84 ARG A O 1
ATOM 625 N N . ASN A 1 85 ? 16.709 1.491 -19.783 1.00 90.88 85 ASN A N 1
ATOM 626 C CA . ASN A 1 85 ? 17.497 0.568 -18.981 1.00 90.88 85 ASN A CA 1
ATOM 627 C C . ASN A 1 85 ? 16.644 0.074 -17.810 1.00 90.88 85 ASN A C 1
ATOM 629 O O . ASN A 1 85 ? 16.335 0.837 -16.899 1.00 90.88 85 ASN A O 1
ATOM 633 N N . SER A 1 86 ? 16.292 -1.211 -17.818 1.00 86.25 86 SER A N 1
ATOM 634 C CA . SER A 1 86 ? 15.467 -1.829 -16.773 1.00 86.25 86 SER A CA 1
ATOM 635 C C . SER A 1 86 ? 16.156 -1.910 -15.407 1.00 86.25 86 SER A C 1
ATOM 637 O O . SER A 1 86 ? 15.492 -2.202 -14.420 1.00 86.25 86 SER A O 1
ATOM 639 N N . LEU A 1 87 ? 17.469 -1.666 -15.340 1.00 84.56 87 LEU A N 1
ATOM 640 C CA . LEU A 1 87 ? 18.241 -1.609 -14.093 1.00 84.56 87 LEU A CA 1
ATOM 641 C C . LEU A 1 87 ? 18.333 -0.191 -13.513 1.00 84.56 87 LEU A C 1
ATOM 643 O O . LEU A 1 87 ? 18.937 -0.006 -12.460 1.00 84.56 87 LEU A O 1
ATOM 647 N N . ALA A 1 88 ? 17.788 0.815 -14.204 1.00 83.94 88 ALA A N 1
ATOM 648 C CA . ALA A 1 88 ? 17.778 2.175 -13.695 1.00 83.94 88 ALA A CA 1
ATOM 649 C C . ALA A 1 88 ? 16.865 2.289 -12.467 1.00 83.94 88 ALA A C 1
ATOM 651 O O . ALA A 1 88 ? 15.705 1.871 -12.501 1.00 83.94 88 ALA A O 1
ATOM 652 N N . ASP A 1 89 ? 17.392 2.910 -11.416 1.00 82.69 89 ASP A N 1
ATOM 653 C CA . ASP A 1 89 ? 16.681 3.202 -10.178 1.00 82.69 89 ASP A CA 1
ATOM 654 C C . ASP A 1 89 ? 16.866 4.675 -9.792 1.00 82.69 89 ASP A C 1
ATOM 656 O O . ASP A 1 89 ? 17.911 5.278 -10.056 1.00 82.69 89 ASP A O 1
ATOM 660 N N . ALA A 1 90 ? 15.846 5.252 -9.157 1.00 73.69 90 ALA A N 1
ATOM 661 C CA . ALA A 1 90 ? 15.836 6.649 -8.730 1.00 73.69 90 ALA A CA 1
ATOM 662 C C . ALA A 1 90 ? 16.990 6.990 -7.775 1.00 73.69 90 ALA A C 1
ATOM 664 O O . ALA A 1 90 ? 17.526 8.096 -7.826 1.00 73.69 90 ALA A O 1
ATOM 665 N N . SER A 1 91 ? 17.437 6.036 -6.955 1.00 75.06 91 SER A N 1
ATOM 666 C CA . SER A 1 91 ? 18.547 6.237 -6.018 1.00 75.06 91 SER A CA 1
ATOM 667 C C . SER A 1 91 ? 19.881 6.581 -6.699 1.00 75.06 91 SER A C 1
ATOM 669 O O . SER A 1 91 ? 20.679 7.315 -6.116 1.00 75.06 91 SER A O 1
ATOM 671 N N . ILE A 1 92 ? 20.104 6.149 -7.948 1.00 75.44 92 ILE A N 1
ATOM 672 C CA . ILE A 1 92 ? 21.362 6.362 -8.690 1.00 75.44 92 ILE A CA 1
ATOM 673 C C . ILE A 1 92 ? 21.601 7.852 -9.000 1.00 75.44 92 ILE A C 1
ATOM 675 O O . ILE A 1 92 ? 22.743 8.287 -9.117 1.00 75.44 92 ILE A O 1
ATOM 679 N N . LEU A 1 93 ? 20.538 8.657 -9.088 1.00 76.62 93 LEU A N 1
ATOM 680 C CA . LEU A 1 93 ? 20.620 10.094 -9.381 1.00 76.62 93 LEU A CA 1
ATOM 681 C C . LEU A 1 93 ? 20.927 10.962 -8.145 1.00 76.62 93 LEU A C 1
ATOM 683 O O . LEU A 1 93 ? 20.947 12.185 -8.251 1.00 76.62 93 LEU A O 1
ATOM 687 N N . GLY A 1 94 ? 21.144 10.363 -6.967 1.00 76.25 94 GLY A N 1
ATOM 688 C CA . GLY A 1 94 ? 21.523 11.089 -5.747 1.00 76.25 94 GLY A CA 1
ATOM 689 C C . GLY A 1 94 ? 20.379 11.843 -5.057 1.00 76.25 94 GLY A C 1
ATOM 690 O O . GLY A 1 94 ? 20.586 12.432 -4.000 1.00 76.25 94 GLY A O 1
ATOM 691 N N . ILE A 1 95 ? 19.154 11.772 -5.588 1.00 81.06 95 ILE A N 1
ATOM 692 C CA . ILE A 1 95 ? 17.944 12.353 -4.975 1.00 81.06 95 ILE A CA 1
ATOM 693 C C . ILE A 1 95 ? 17.665 11.798 -3.573 1.00 81.06 95 ILE A C 1
ATOM 695 O O . ILE A 1 95 ? 17.239 12.549 -2.704 1.00 81.06 95 ILE A O 1
ATOM 699 N N . SER A 1 96 ? 17.954 10.516 -3.319 1.00 80.88 96 SER A N 1
ATOM 700 C CA . SER A 1 96 ? 17.837 9.947 -1.967 1.00 80.88 96 SER A CA 1
ATOM 701 C C . SER A 1 96 ? 18.921 10.460 -1.016 1.00 80.88 96 SER A C 1
ATOM 703 O O . SER A 1 96 ? 18.664 10.572 0.176 1.00 80.88 96 SER A O 1
ATOM 705 N N . SER A 1 97 ? 20.122 10.756 -1.523 1.00 80.25 97 SER A N 1
ATOM 706 C CA . SER A 1 97 ? 21.239 11.270 -0.721 1.00 80.25 97 SER A CA 1
ATOM 707 C C . SER A 1 97 ? 21.092 12.754 -0.394 1.00 80.25 97 SER A C 1
ATOM 709 O O . SER A 1 97 ? 21.615 13.187 0.620 1.00 80.25 97 SER A O 1
ATOM 711 N N . GLY A 1 98 ? 20.391 13.526 -1.230 1.00 78.38 98 GLY A N 1
ATOM 712 C CA . GLY A 1 98 ? 20.083 14.935 -0.961 1.00 78.38 98 GLY A CA 1
ATOM 713 C C . GLY A 1 98 ? 18.833 15.167 -0.106 1.00 78.38 98 GLY A C 1
ATOM 714 O O . GLY A 1 98 ? 18.575 16.303 0.277 1.00 78.38 98 GLY A O 1
ATOM 715 N N . ALA A 1 99 ? 18.035 14.126 0.152 1.00 82.88 99 ALA A N 1
ATOM 716 C CA . ALA A 1 99 ? 16.812 14.212 0.955 1.00 82.88 99 ALA A CA 1
ATOM 717 C C . ALA A 1 99 ? 17.032 13.960 2.459 1.00 82.88 99 ALA A C 1
ATOM 719 O O . ALA A 1 99 ? 16.134 14.257 3.248 1.00 82.88 99 ALA A O 1
ATOM 720 N N . GLY A 1 100 ? 18.173 13.371 2.836 1.00 71.62 100 GLY A N 1
ATOM 721 C CA . GLY A 1 100 ? 18.595 13.166 4.228 1.00 71.62 100 GLY A CA 1
ATOM 722 C C . GLY A 1 100 ? 19.518 14.275 4.701 1.00 71.62 100 GLY A C 1
ATOM 723 O O . GLY A 1 100 ? 19.470 14.569 5.914 1.00 71.62 100 GLY A O 1
#